Protein AF-E9I960-F1 (afdb_monomer_lite)

Radius of gyration: 19.18 Å; chains: 1; bounding box: 43×42×42 Å

Secondary structure (DSSP, 8-state):
--------HHHHHHHHHH--TTT---SS-EEEEEEEEEEE-GGGGTS---S--EEEEEEEEETT--HHHHHHHHHHHHHH-----TT----EEEEEEEEEHHHHTTS--

Organism: Solenopsis invicta (NCBI:txid13686)

pLDDT: mean 70.16, std 18.27, range [29.33, 94.0]

Structure (mmCIF, N/CA/C/O backbone):
data_AF-E9I960-F1
#
_entry.id   AF-E9I960-F1
#
loop_
_atom_site.group_PDB
_atom_site.id
_atom_site.type_symbol
_atom_site.label_atom_id
_atom_site.label_alt_id
_atom_site.label_comp_id
_atom_site.label_asym_id
_atom_site.label_entity_id
_atom_site.label_seq_id
_atom_site.pdbx_PDB_ins_code
_atom_site.Cartn_x
_atom_site.Cartn_y
_atom_site.Cartn_z
_atom_site.occupancy
_atom_site.B_iso_or_equiv
_atom_site.auth_seq_id
_atom_site.auth_comp_id
_atom_site.auth_asym_id
_atom_site.auth_atom_id
_atom_site.pdbx_PDB_model_num
ATOM 1 N N . MET A 1 1 ? 23.991 8.204 7.178 1.00 29.33 1 MET A N 1
ATOM 2 C CA . MET A 1 1 ? 24.485 7.051 7.969 1.00 29.33 1 MET A CA 1
ATOM 3 C C . MET A 1 1 ? 23.904 5.785 7.358 1.00 29.33 1 MET A C 1
ATOM 5 O O . MET A 1 1 ? 22.719 5.533 7.521 1.00 29.33 1 MET A O 1
ATOM 9 N N . ASN A 1 2 ? 24.708 5.043 6.592 1.00 36.06 2 ASN A N 1
ATOM 10 C CA . ASN A 1 2 ? 24.266 3.853 5.861 1.00 36.06 2 ASN A CA 1
ATOM 11 C C . ASN A 1 2 ? 24.375 2.637 6.780 1.00 36.06 2 ASN A C 1
ATOM 13 O O . ASN A 1 2 ? 25.475 2.162 7.056 1.00 36.06 2 ASN A O 1
ATOM 17 N N . LYS A 1 3 ? 23.239 2.147 7.281 1.00 40.28 3 LYS A N 1
ATOM 18 C CA . LYS A 1 3 ? 23.182 0.889 8.027 1.00 40.28 3 LYS A CA 1
ATOM 19 C C . LYS A 1 3 ? 23.307 -0.250 7.017 1.00 40.28 3 LYS A C 1
ATOM 21 O O . LYS A 1 3 ? 22.309 -0.700 6.463 1.00 40.28 3 LYS A O 1
ATOM 26 N N . SER A 1 4 ? 24.537 -0.667 6.722 1.00 44.41 4 SER A N 1
ATOM 27 C CA . SER A 1 4 ? 24.772 -1.869 5.928 1.00 44.41 4 SER A CA 1
ATOM 28 C C . SER A 1 4 ? 24.172 -3.060 6.675 1.00 44.41 4 SER A C 1
ATOM 30 O O . SER A 1 4 ? 24.512 -3.346 7.825 1.00 44.41 4 SER A O 1
ATOM 32 N N . LEU A 1 5 ? 23.215 -3.733 6.038 1.00 47.84 5 LEU A N 1
ATOM 33 C CA . LEU A 1 5 ? 22.743 -5.030 6.499 1.00 47.84 5 LEU A CA 1
ATOM 34 C C . LEU A 1 5 ? 23.953 -5.974 6.463 1.00 47.84 5 LEU A C 1
ATOM 36 O O . LEU A 1 5 ? 24.493 -6.241 5.391 1.00 47.84 5 LEU A O 1
ATOM 40 N N . SER A 1 6 ? 24.411 -6.440 7.626 1.00 51.81 6 SER A N 1
ATOM 41 C CA . SER A 1 6 ? 25.496 -7.422 7.720 1.00 51.81 6 SER A CA 1
ATOM 42 C C . SER A 1 6 ? 25.011 -8.758 7.153 1.00 51.81 6 SER A C 1
ATOM 44 O O . SER A 1 6 ? 24.407 -9.577 7.846 1.00 51.81 6 SER A O 1
ATOM 46 N N . MET A 1 7 ? 25.206 -8.945 5.849 1.00 56.12 7 MET A N 1
ATOM 47 C CA . MET A 1 7 ? 24.966 -10.207 5.165 1.00 56.12 7 MET A CA 1
ATOM 48 C C . MET A 1 7 ? 26.177 -11.116 5.422 1.00 56.12 7 MET A C 1
ATOM 50 O O . MET A 1 7 ? 27.314 -10.718 5.183 1.00 56.12 7 MET A O 1
ATOM 54 N N . SER A 1 8 ? 25.959 -12.341 5.909 1.00 65.62 8 SER A N 1
ATOM 55 C CA . SER A 1 8 ? 27.043 -13.307 6.152 1.00 65.62 8 SER A CA 1
ATOM 56 C C . SER A 1 8 ? 27.852 -13.571 4.874 1.00 65.62 8 SER A C 1
ATOM 58 O O . SER A 1 8 ? 27.252 -13.811 3.823 1.00 65.62 8 SER A O 1
ATOM 60 N N . SER A 1 9 ? 29.182 -13.625 4.969 1.00 62.53 9 SER A N 1
ATOM 61 C CA . SER A 1 9 ? 30.119 -13.768 3.839 1.00 62.53 9 SER A CA 1
ATOM 62 C C . SER A 1 9 ? 29.787 -14.936 2.898 1.00 62.53 9 SER A C 1
ATOM 64 O O . SER A 1 9 ? 29.939 -14.831 1.685 1.00 62.53 9 SER A O 1
ATOM 66 N N . TRP A 1 10 ? 29.253 -16.033 3.441 1.00 57.25 10 TRP A N 1
ATOM 67 C CA . TRP A 1 10 ? 28.830 -17.204 2.668 1.00 57.25 10 TRP A CA 1
ATOM 68 C C . TRP A 1 10 ? 27.610 -16.942 1.765 1.00 57.25 10 TRP A C 1
ATOM 70 O O . TRP A 1 10 ? 27.565 -17.405 0.629 1.00 57.25 10 TRP A O 1
ATOM 80 N N . LYS A 1 11 ? 26.648 -16.127 2.220 1.00 61.09 11 LYS A N 1
ATOM 81 C CA . LYS A 1 11 ? 25.510 -15.674 1.395 1.00 61.09 11 LYS A CA 1
ATOM 82 C C . LYS A 1 11 ? 25.966 -14.772 0.250 1.00 61.09 11 LYS A C 1
ATOM 84 O O . LYS A 1 11 ? 25.391 -14.837 -0.829 1.00 61.09 11 LYS A O 1
ATOM 89 N N . ILE A 1 12 ? 26.992 -13.952 0.483 1.00 61.41 12 ILE A N 1
ATOM 90 C CA . ILE A 1 12 ? 27.565 -13.066 -0.539 1.00 61.41 12 ILE A CA 1
ATOM 91 C C . ILE A 1 12 ? 28.233 -13.900 -1.638 1.00 61.41 12 ILE A C 1
ATOM 93 O O . ILE A 1 12 ? 27.949 -13.690 -2.813 1.00 61.41 12 ILE A O 1
ATOM 97 N N . LEU A 1 13 ? 29.052 -14.889 -1.259 1.00 61.84 13 LEU A N 1
ATOM 98 C CA . LEU A 1 13 ? 29.723 -15.786 -2.207 1.00 61.84 13 LEU A CA 1
ATOM 99 C C . LEU A 1 13 ? 28.726 -16.608 -3.036 1.00 61.84 13 LEU A C 1
ATOM 101 O O . LEU A 1 13 ? 28.858 -16.668 -4.256 1.00 61.84 13 LEU A O 1
ATOM 105 N N . ASN A 1 14 ? 27.692 -17.168 -2.399 1.00 61.56 14 ASN A N 1
ATOM 106 C CA . ASN A 1 14 ? 26.651 -17.916 -3.110 1.00 61.56 14 ASN A CA 1
ATOM 107 C C . ASN A 1 14 ? 25.835 -17.028 -4.059 1.00 61.56 14 ASN A C 1
ATOM 109 O O . ASN A 1 14 ? 25.546 -17.441 -5.178 1.00 61.56 14 ASN A O 1
ATOM 113 N N . ASN A 1 15 ? 25.479 -15.805 -3.652 1.00 59.66 15 ASN A N 1
ATOM 114 C CA . ASN A 1 15 ? 24.731 -14.904 -4.529 1.00 59.66 15 ASN A CA 1
ATOM 115 C C . ASN A 1 15 ? 25.563 -14.484 -5.747 1.00 59.66 15 ASN A C 1
ATOM 117 O O . ASN A 1 15 ? 25.039 -14.515 -6.851 1.00 59.66 15 ASN A O 1
ATOM 121 N N . MET A 1 16 ? 26.854 -14.185 -5.576 1.00 61.09 16 MET A N 1
ATOM 122 C CA . MET A 1 16 ? 27.741 -13.773 -6.678 1.00 61.09 16 MET A CA 1
ATOM 123 C C . MET A 1 16 ? 28.074 -14.907 -7.662 1.00 61.09 16 MET A C 1
ATOM 125 O O . MET A 1 16 ? 28.456 -14.639 -8.796 1.00 61.09 16 MET A O 1
ATOM 129 N N . GLN A 1 17 ? 27.946 -16.173 -7.248 1.00 65.25 17 GLN A N 1
ATOM 130 C CA . GLN A 1 17 ? 28.203 -17.325 -8.119 1.00 65.25 17 GLN A CA 1
ATOM 131 C C . GLN A 1 17 ? 27.075 -17.562 -9.139 1.00 65.25 17 GLN A C 1
ATOM 133 O O . GLN A 1 17 ? 27.344 -18.032 -10.243 1.00 65.25 17 GLN A O 1
ATOM 138 N N . TYR A 1 18 ? 25.825 -17.240 -8.782 1.00 60.56 18 TYR A N 1
ATOM 139 C CA . TYR A 1 18 ? 24.642 -17.497 -9.622 1.00 60.56 18 TYR A CA 1
ATOM 140 C C . TYR A 1 18 ? 23.968 -16.233 -10.160 1.00 60.56 18 TYR A C 1
ATOM 142 O O . TYR A 1 18 ? 23.194 -16.311 -11.113 1.00 60.56 18 TYR A O 1
ATOM 150 N N . ARG A 1 19 ? 24.233 -15.077 -9.554 1.00 62.06 19 ARG A N 1
ATOM 151 C CA . ARG A 1 19 ? 23.686 -13.783 -9.953 1.00 62.06 19 ARG A CA 1
ATOM 152 C C . ARG A 1 19 ? 24.845 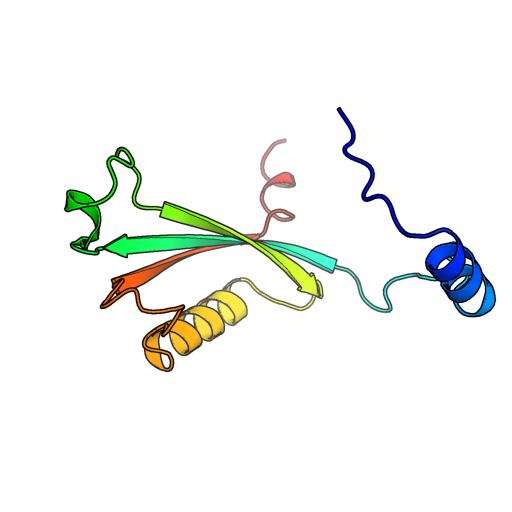-12.833 -10.179 1.00 62.06 19 ARG A C 1
ATOM 154 O O . ARG A 1 19 ? 25.644 -12.600 -9.279 1.00 62.06 19 ARG A O 1
ATOM 161 N N . ASP A 1 20 ? 24.927 -12.297 -11.386 1.00 66.81 20 ASP A N 1
ATOM 162 C CA . ASP A 1 20 ? 25.814 -11.185 -11.696 1.00 66.81 20 ASP A CA 1
ATOM 163 C C . ASP A 1 20 ? 25.035 -9.892 -11.416 1.00 66.81 20 ASP A C 1
ATOM 165 O O . ASP A 1 20 ? 24.111 -9.588 -12.175 1.00 66.81 20 ASP A O 1
ATOM 169 N N . PRO A 1 21 ? 25.359 -9.126 -10.355 1.00 64.25 21 PRO A N 1
ATOM 170 C CA . PRO A 1 21 ? 24.627 -7.907 -10.009 1.00 64.25 21 PRO A CA 1
ATOM 171 C C . PRO A 1 21 ? 24.643 -6.864 -11.133 1.00 64.25 21 PRO A C 1
ATOM 173 O O . PRO A 1 21 ? 23.755 -6.024 -11.199 1.00 64.25 21 PRO A O 1
ATOM 176 N N . GLN A 1 22 ? 25.630 -6.923 -12.039 1.00 65.56 22 GLN A N 1
ATOM 177 C CA . GLN A 1 22 ? 25.705 -6.042 -13.210 1.00 65.56 22 GLN A CA 1
ATOM 178 C C . GLN A 1 22 ? 24.760 -6.471 -14.341 1.00 65.56 22 GLN A C 1
ATOM 180 O O . GLN A 1 22 ? 24.545 -5.704 -15.275 1.00 65.56 22 GLN A O 1
ATOM 185 N N . LYS A 1 23 ? 24.212 -7.691 -14.278 1.00 67.25 23 LYS A N 1
ATOM 186 C CA . LYS A 1 23 ? 23.218 -8.233 -15.217 1.00 67.25 23 LYS A CA 1
ATOM 187 C C . LYS A 1 23 ? 21.832 -8.404 -14.596 1.00 67.25 23 LYS A C 1
ATOM 189 O O . LYS A 1 23 ? 20.899 -8.753 -15.316 1.00 67.25 23 LYS A O 1
ATOM 194 N N . GLU A 1 24 ? 21.677 -8.168 -13.294 1.00 68.12 24 GLU A N 1
ATOM 195 C CA . GLU A 1 24 ? 20.377 -8.132 -12.617 1.00 68.12 24 GLU A CA 1
ATOM 196 C C . GLU A 1 24 ? 19.640 -6.830 -12.968 1.00 68.12 24 GLU A C 1
ATOM 198 O O . GLU A 1 24 ? 19.446 -5.940 -12.144 1.00 68.12 24 GLU A O 1
ATOM 203 N N . PHE A 1 25 ? 19.225 -6.713 -14.227 1.00 68.12 25 PHE A N 1
ATOM 204 C CA . PHE A 1 25 ? 18.251 -5.714 -14.635 1.00 68.12 25 PHE A CA 1
ATOM 205 C C . PHE A 1 25 ? 16.855 -6.252 -14.351 1.00 68.12 25 PHE A C 1
ATOM 207 O O . PHE A 1 25 ? 16.555 -7.423 -14.601 1.00 68.12 25 PHE A O 1
ATOM 214 N N . LEU A 1 26 ? 15.992 -5.394 -13.814 1.00 70.31 26 LEU A N 1
ATOM 215 C CA . LEU A 1 26 ? 14.589 -5.738 -13.652 1.00 70.31 26 LEU A CA 1
ATOM 216 C C . LEU A 1 26 ? 14.003 -6.016 -15.049 1.00 70.31 26 LEU A C 1
ATOM 218 O O . LEU A 1 26 ? 14.219 -5.218 -15.961 1.00 70.31 26 LEU A O 1
ATOM 222 N N . PRO A 1 27 ? 13.268 -7.126 -15.248 1.00 80.00 27 PRO A N 1
ATOM 223 C CA . PRO A 1 27 ? 12.704 -7.473 -16.555 1.00 80.00 27 PRO A CA 1
ATOM 224 C C . PRO A 1 27 ? 11.574 -6.524 -16.994 1.00 80.00 27 PRO A C 1
ATOM 226 O O . PRO A 1 27 ? 11.015 -6.686 -18.075 1.0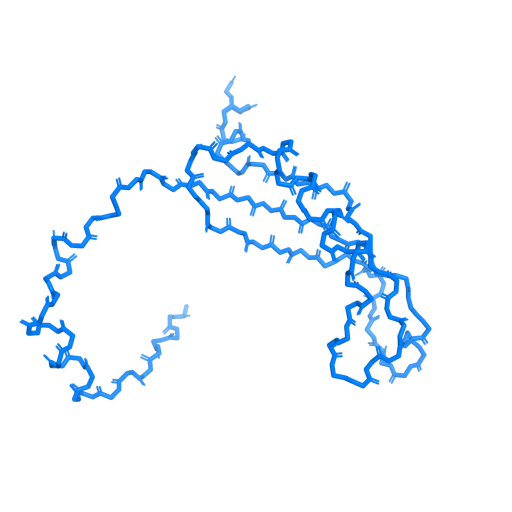0 80.00 27 PRO A O 1
ATOM 229 N N . PHE A 1 28 ? 11.220 -5.558 -16.149 1.00 83.44 28 PHE A N 1
ATOM 230 C CA . PHE A 1 28 ? 10.220 -4.530 -16.375 1.00 83.44 28 PHE A CA 1
ATOM 231 C C . PHE A 1 28 ? 10.623 -3.255 -15.631 1.00 83.44 28 PHE A C 1
ATOM 233 O O . PHE A 1 28 ? 11.321 -3.301 -14.615 1.00 83.44 28 PHE A O 1
ATOM 240 N N . GLU A 1 29 ? 10.149 -2.117 -16.127 1.00 86.19 29 GLU A N 1
ATOM 241 C CA . GLU A 1 29 ? 10.282 -0.839 -15.435 1.00 86.19 29 GLU A CA 1
ATOM 242 C C . GLU A 1 29 ? 9.504 -0.867 -14.115 1.00 86.19 29 GLU A C 1
ATOM 244 O O . GLU A 1 29 ? 8.416 -1.445 -14.031 1.00 86.19 29 GLU A O 1
ATOM 249 N N . ILE A 1 30 ? 10.066 -0.249 -13.079 1.00 88.50 30 ILE A N 1
ATOM 250 C CA . ILE A 1 30 ? 9.435 -0.115 -11.765 1.00 88.50 30 ILE A CA 1
ATOM 251 C C . ILE A 1 30 ? 8.938 1.309 -11.556 1.00 88.50 30 ILE A C 1
ATOM 253 O O . ILE A 1 30 ? 9.523 2.266 -12.056 1.00 88.50 30 ILE A O 1
ATOM 257 N N . ASN A 1 31 ? 7.868 1.431 -10.785 1.00 91.06 31 ASN A N 1
ATOM 258 C CA . ASN A 1 31 ? 7.309 2.684 -10.322 1.00 91.06 31 ASN A CA 1
ATOM 259 C C . ASN A 1 31 ? 7.065 2.609 -8.805 1.00 91.06 31 ASN A C 1
ATOM 261 O O . ASN A 1 31 ? 6.866 1.529 -8.234 1.00 91.06 31 ASN A O 1
ATOM 265 N N . TYR A 1 32 ? 7.112 3.766 -8.154 1.00 92.19 32 TYR A N 1
ATOM 266 C CA . TYR A 1 32 ? 6.926 3.916 -6.724 1.00 92.19 32 TYR A CA 1
ATOM 267 C C . TYR A 1 32 ? 5.591 4.585 -6.436 1.00 92.19 32 TYR A C 1
ATOM 269 O O . TYR A 1 32 ? 5.290 5.665 -6.940 1.00 92.19 32 TYR A O 1
ATOM 277 N N . PHE A 1 33 ? 4.814 3.941 -5.577 1.00 93.75 33 PHE A N 1
ATOM 278 C CA . PHE A 1 33 ? 3.530 4.449 -5.125 1.00 93.75 33 PHE A CA 1
ATOM 279 C C . PHE A 1 33 ? 3.547 4.629 -3.617 1.00 93.75 33 PHE A C 1
ATOM 281 O O . PHE A 1 33 ? 4.217 3.881 -2.898 1.00 93.75 33 PHE A O 1
ATOM 288 N N . VAL A 1 34 ? 2.774 5.587 -3.131 1.00 93.56 34 VAL A N 1
ATOM 289 C CA . VAL A 1 34 ? 2.553 5.793 -1.703 1.00 93.56 34 VAL A CA 1
ATOM 290 C C . VAL A 1 34 ? 1.079 5.597 -1.418 1.00 93.56 34 VAL A C 1
ATOM 292 O O . VAL A 1 34 ? 0.236 6.262 -2.000 1.00 93.56 34 VAL A O 1
ATOM 295 N N . ALA A 1 35 ? 0.759 4.663 -0.530 1.00 92.56 35 ALA A N 1
ATOM 296 C CA . ALA A 1 35 ? -0.596 4.453 -0.050 1.00 92.56 35 ALA A CA 1
ATOM 297 C C . ALA A 1 35 ? -0.719 4.991 1.375 1.00 92.56 35 ALA A C 1
ATOM 299 O O . ALA A 1 35 ? 0.033 4.593 2.267 1.00 92.56 35 ALA A O 1
ATOM 300 N N . HIS A 1 36 ? -1.679 5.880 1.591 1.00 90.50 36 HIS A N 1
ATOM 301 C CA . HIS A 1 36 ? -1.995 6.421 2.904 1.00 90.50 36 HIS A CA 1
ATOM 302 C C . HIS A 1 36 ? -3.241 5.738 3.443 1.00 90.50 36 HIS A C 1
ATOM 304 O O . HIS A 1 36 ? -4.270 5.689 2.772 1.00 90.50 36 HIS A O 1
ATOM 310 N N . PHE A 1 37 ? -3.168 5.246 4.671 1.00 86.44 37 PHE A N 1
ATOM 311 C CA . PHE A 1 37 ? -4.270 4.579 5.347 1.00 86.44 37 PHE A CA 1
ATOM 312 C C . PHE A 1 37 ? -4.613 5.301 6.635 1.00 86.44 37 PHE A C 1
ATOM 314 O O . PHE A 1 37 ? -3.724 5.669 7.391 1.00 86.44 37 PHE A O 1
ATOM 321 N N . ARG A 1 38 ? -5.898 5.448 6.933 1.00 82.62 38 ARG A N 1
ATOM 322 C CA . ARG A 1 38 ? -6.381 5.949 8.210 1.00 82.62 38 ARG A CA 1
ATOM 323 C C . ARG A 1 38 ? -6.674 4.791 9.146 1.00 82.62 38 ARG A C 1
ATOM 325 O O . ARG A 1 38 ? -7.407 3.887 8.763 1.00 82.62 38 ARG A O 1
ATOM 332 N N . GLN A 1 39 ? -6.185 4.856 10.378 1.00 74.25 39 GLN A N 1
ATOM 333 C CA . GLN A 1 39 ? -6.517 3.886 11.420 1.00 74.25 39 GLN A CA 1
ATOM 334 C C . GLN A 1 39 ? -7.414 4.517 12.491 1.00 74.25 39 GLN A C 1
ATOM 336 O O . GLN A 1 39 ? -6.986 5.399 13.230 1.00 74.25 39 GLN A O 1
ATOM 341 N N . ASN A 1 40 ? -8.632 4.007 12.653 1.00 67.31 40 ASN A N 1
ATOM 342 C CA . ASN A 1 40 ? -9.500 4.339 13.780 1.00 67.31 40 ASN A CA 1
ATOM 343 C C . ASN A 1 40 ? -9.550 3.114 14.710 1.00 67.31 40 ASN A C 1
ATOM 345 O O . ASN A 1 40 ? -10.158 2.106 14.378 1.00 67.31 40 ASN A O 1
ATOM 349 N N . SER A 1 41 ? -8.873 3.142 15.861 1.00 62.09 41 SER A N 1
ATOM 350 C CA . SER A 1 41 ? -8.959 2.035 16.829 1.00 62.09 41 SER A CA 1
ATOM 351 C C . SER A 1 41 ? -8.873 2.534 18.263 1.00 62.09 41 SER A C 1
ATOM 353 O O . SER A 1 41 ? -8.177 3.504 18.543 1.00 62.09 41 SER A O 1
ATOM 355 N N . THR A 1 42 ? -9.518 1.839 19.196 1.00 55.78 42 THR A N 1
ATOM 356 C CA . THR A 1 42 ? -9.490 2.167 20.633 1.00 55.78 42 THR A CA 1
ATOM 357 C C . THR A 1 42 ? -8.164 1.814 21.326 1.00 55.78 42 THR A C 1
ATOM 359 O O . THR A 1 42 ? -7.966 2.189 22.483 1.00 55.78 42 THR A O 1
ATOM 362 N N . LEU A 1 43 ? -7.205 1.177 20.628 1.00 54.34 43 LEU A N 1
ATOM 363 C CA . LEU A 1 43 ? -5.833 0.929 21.125 1.00 54.34 43 LEU A CA 1
ATOM 364 C C . LEU A 1 43 ? -5.073 2.217 21.480 1.00 54.34 43 LEU A C 1
ATOM 366 O O . LEU A 1 43 ? -4.085 2.166 22.215 1.00 54.34 43 LEU A O 1
ATOM 370 N N . GLN A 1 44 ? -5.586 3.358 21.018 1.00 49.22 44 GLN A N 1
ATOM 371 C CA . GLN A 1 44 ? -5.187 4.719 21.377 1.00 49.22 44 GLN A CA 1
ATOM 372 C C . GLN A 1 44 ? -4.991 4.937 22.882 1.00 49.22 44 GLN A C 1
ATOM 374 O O . GLN A 1 44 ? -4.129 5.713 23.277 1.00 49.22 44 GLN A O 1
ATOM 379 N N . TYR A 1 45 ? -5.745 4.242 23.741 1.00 48.25 45 TYR A N 1
ATOM 380 C CA . TYR A 1 45 ? -5.632 4.453 25.188 1.00 48.25 45 TYR A CA 1
ATOM 381 C C . TYR A 1 45 ? -4.461 3.696 25.837 1.00 48.25 45 TYR A C 1
ATOM 383 O O . TYR A 1 45 ? -4.036 4.036 26.939 1.00 48.25 45 TYR A O 1
ATOM 391 N N . ARG A 1 46 ? -3.928 2.653 25.182 1.00 51.47 46 ARG A N 1
ATOM 392 C CA . ARG A 1 46 ? -2.858 1.806 25.746 1.00 51.47 46 ARG A CA 1
ATOM 393 C C . ARG A 1 46 ? -1.457 2.209 25.305 1.00 51.47 46 ARG A C 1
ATOM 395 O O . ARG A 1 46 ? -0.500 1.883 26.000 1.00 51.47 46 ARG A O 1
ATOM 402 N N . MET A 1 47 ? -1.337 2.906 24.181 1.00 53.69 47 MET A N 1
ATOM 403 C CA . MET A 1 47 ? -0.068 3.380 23.642 1.00 53.69 47 MET A CA 1
ATOM 404 C C . MET A 1 47 ? -0.186 4.886 23.421 1.00 53.69 47 MET A C 1
ATOM 406 O O . MET A 1 47 ? -0.954 5.320 22.571 1.00 53.69 47 MET A O 1
ATOM 410 N N . TYR A 1 48 ? 0.569 5.674 24.188 1.00 50.41 48 TYR A N 1
ATOM 411 C CA . TYR A 1 48 ? 0.716 7.131 24.051 1.00 50.41 48 TYR A CA 1
ATOM 412 C C . TYR A 1 48 ? 1.415 7.492 22.714 1.00 50.41 48 TYR A C 1
ATOM 414 O O . TYR A 1 48 ? 2.515 8.038 22.695 1.00 50.41 48 TYR A O 1
ATOM 422 N N . MET A 1 49 ? 0.827 7.133 21.570 1.00 53.72 49 MET A N 1
ATOM 423 C CA . MET A 1 49 ? 1.295 7.549 20.246 1.00 53.72 49 MET A CA 1
ATOM 424 C C . MET A 1 49 ? 0.427 8.706 19.759 1.00 53.72 49 MET A C 1
ATOM 426 O O . MET A 1 49 ? -0.782 8.583 19.580 1.00 53.72 49 MET A O 1
ATOM 430 N N . PHE A 1 50 ? 1.063 9.864 19.629 1.00 48.91 50 PHE A N 1
ATOM 431 C CA . PHE A 1 50 ? 0.420 11.141 19.379 1.00 48.91 50 PHE A CA 1
ATOM 432 C C . PHE A 1 50 ? -0.114 11.256 17.935 1.00 48.91 50 PHE A C 1
ATOM 434 O O . PHE A 1 50 ? 0.637 11.227 16.969 1.00 48.91 50 PHE A O 1
ATOM 441 N N . ILE A 1 51 ? -1.427 11.479 17.843 1.00 53.44 51 ILE A N 1
ATOM 442 C CA . ILE A 1 51 ? -2.103 12.539 17.067 1.00 53.44 51 ILE A CA 1
ATOM 443 C C . ILE A 1 51 ? -2.236 12.401 15.536 1.00 53.44 51 ILE A C 1
ATOM 445 O O . ILE A 1 51 ? -3.187 12.974 15.010 1.00 53.44 51 ILE A O 1
ATOM 449 N N . GLU A 1 52 ? -1.471 11.578 14.815 1.00 55.09 52 GLU A N 1
ATOM 450 C CA . GLU A 1 52 ? -1.719 11.391 13.367 1.00 55.09 52 GLU A CA 1
ATOM 451 C C . GLU A 1 52 ? -1.965 9.926 12.989 1.00 55.09 52 GLU A C 1
ATOM 453 O O . GLU A 1 52 ? -1.061 9.115 12.822 1.00 55.09 52 GLU A O 1
ATOM 458 N N . TYR A 1 53 ? -3.252 9.595 12.852 1.00 72.38 53 TYR A N 1
ATOM 459 C CA . TYR A 1 53 ? -3.801 8.277 12.512 1.00 72.38 53 TYR A CA 1
ATOM 460 C C . TYR A 1 53 ? -3.572 7.856 11.055 1.00 72.38 53 TYR A C 1
ATOM 462 O O . TYR A 1 53 ? -4.424 7.172 10.489 1.00 72.38 53 TYR A O 1
ATOM 470 N N . VAL A 1 54 ? -2.480 8.292 10.423 1.00 78.19 54 VAL A N 1
ATOM 471 C CA . VAL A 1 54 ? -2.189 8.008 9.015 1.00 78.19 54 VAL A CA 1
ATOM 472 C C . VAL A 1 54 ? -0.971 7.095 8.908 1.00 78.19 54 VAL A C 1
ATOM 474 O O . VAL A 1 54 ? 0.149 7.480 9.226 1.00 78.19 54 VAL A O 1
ATOM 477 N N . ILE A 1 55 ? -1.192 5.865 8.452 1.00 80.94 55 ILE A N 1
ATOM 478 C CA . ILE A 1 55 ? -0.143 4.913 8.093 1.00 80.94 55 ILE A CA 1
ATOM 479 C C . ILE A 1 55 ? 0.228 5.169 6.635 1.00 80.94 55 ILE A C 1
ATOM 481 O O . ILE A 1 55 ? -0.610 5.028 5.748 1.00 80.94 55 ILE A O 1
ATOM 485 N N . THR A 1 56 ? 1.488 5.498 6.382 1.00 87.56 56 THR A N 1
ATOM 486 C CA . THR A 1 56 ? 2.015 5.691 5.027 1.00 87.56 56 THR A CA 1
ATOM 487 C C . THR A 1 56 ? 2.822 4.465 4.609 1.00 87.56 56 THR A C 1
ATOM 489 O O . THR A 1 56 ? 3.790 4.096 5.276 1.00 87.56 56 THR A O 1
ATOM 492 N N . LEU A 1 57 ? 2.436 3.828 3.503 1.00 87.94 57 LEU A N 1
ATOM 493 C CA . LEU A 1 57 ? 3.073 2.632 2.957 1.00 87.94 57 LEU A CA 1
ATOM 494 C C . LEU A 1 57 ? 3.672 2.926 1.579 1.00 87.94 57 LEU A C 1
ATOM 496 O O . LEU A 1 57 ? 2.947 3.228 0.634 1.00 87.94 57 LEU A O 1
ATOM 500 N N . GLY A 1 58 ? 4.991 2.783 1.457 1.00 91.69 58 GLY A N 1
ATOM 501 C CA . GLY A 1 58 ? 5.681 2.832 0.168 1.00 91.69 58 GLY A CA 1
ATOM 502 C C . GLY A 1 58 ? 5.619 1.486 -0.558 1.00 91.69 58 GLY A C 1
ATOM 503 O O . GLY A 1 58 ? 5.939 0.447 0.022 1.00 91.69 58 GLY A O 1
ATOM 504 N N . LEU A 1 59 ? 5.234 1.508 -1.832 1.00 91.81 59 LEU A N 1
ATOM 505 C CA . LEU A 1 59 ? 5.088 0.342 -2.700 1.00 91.81 59 LEU A CA 1
ATOM 506 C C . LEU A 1 59 ? 6.029 0.473 -3.903 1.00 91.81 59 LEU A C 1
ATOM 508 O O . LEU A 1 59 ? 5.990 1.469 -4.616 1.00 91.81 59 LEU A O 1
ATOM 512 N N . CYS A 1 60 ? 6.851 -0.548 -4.144 1.00 91.75 60 CYS A N 1
ATOM 513 C CA . CYS A 1 60 ? 7.681 -0.671 -5.344 1.00 91.75 60 CYS A CA 1
ATOM 514 C C . CYS A 1 60 ? 7.045 -1.726 -6.251 1.00 91.75 60 CYS A C 1
ATOM 516 O O . CYS A 1 60 ? 7.049 -2.912 -5.912 1.00 91.75 60 CYS A O 1
ATOM 518 N N . LEU A 1 61 ? 6.436 -1.290 -7.353 1.00 92.25 61 LEU A N 1
ATOM 519 C CA . LEU A 1 61 ? 5.601 -2.122 -8.221 1.00 92.25 61 LEU A CA 1
ATOM 520 C C . LEU A 1 61 ? 5.982 -1.925 -9.695 1.00 92.25 61 LEU A C 1
ATOM 522 O O . LEU A 1 61 ? 6.659 -0.955 -10.023 1.00 92.25 61 LEU A O 1
ATOM 526 N N . PRO A 1 62 ? 5.571 -2.822 -10.607 1.00 91.94 62 PRO A N 1
ATOM 527 C CA . PRO A 1 62 ? 5.779 -2.613 -12.037 1.00 91.94 62 PRO A CA 1
ATOM 528 C C . PRO A 1 62 ? 5.153 -1.296 -12.523 1.00 91.94 62 PRO A C 1
ATOM 530 O O . PRO A 1 62 ? 4.045 -0.947 -12.117 1.00 91.94 62 PRO A O 1
ATOM 533 N N . ALA A 1 63 ? 5.813 -0.599 -13.449 1.00 89.62 63 ALA A N 1
ATOM 534 C CA . ALA A 1 63 ? 5.342 0.669 -14.017 1.00 89.62 63 ALA A CA 1
ATOM 535 C C . ALA A 1 63 ? 4.018 0.548 -14.792 1.00 89.62 63 ALA A C 1
ATOM 537 O O . ALA A 1 63 ? 3.331 1.539 -15.011 1.00 89.62 63 ALA A O 1
ATOM 538 N N . SER A 1 64 ? 3.620 -0.672 -15.163 1.00 90.81 64 SER A N 1
ATOM 539 C CA . SER A 1 64 ? 2.306 -0.963 -15.744 1.00 90.81 64 SER A CA 1
ATOM 540 C C . SER A 1 64 ? 1.146 -0.837 -14.747 1.00 90.81 64 SER A C 1
ATOM 542 O O . SER A 1 64 ? -0.016 -0.867 -15.152 1.00 90.81 64 SER A O 1
ATOM 544 N N . CYS A 1 65 ? 1.422 -0.773 -13.441 1.00 91.31 65 CYS A N 1
ATOM 545 C CA . CYS A 1 65 ? 0.396 -0.565 -12.428 1.00 91.31 65 CYS A CA 1
ATOM 546 C C . CYS A 1 65 ? -0.122 0.876 -12.483 1.00 91.31 65 CYS A C 1
ATOM 548 O O . CYS A 1 65 ? 0.653 1.822 -12.553 1.00 91.31 65 CYS A O 1
ATOM 550 N N . SER A 1 66 ? -1.442 1.040 -12.409 1.00 91.88 66 SER A N 1
ATOM 551 C CA . SER A 1 66 ? -2.081 2.351 -12.298 1.00 91.88 66 SER A CA 1
ATOM 552 C C . SER A 1 66 ? -2.566 2.592 -10.874 1.00 91.88 66 SER A C 1
ATOM 554 O O . SER A 1 66 ? -2.973 1.657 -10.179 1.00 91.88 66 SER A O 1
ATOM 556 N N . THR A 1 67 ? -2.607 3.858 -10.469 1.00 93.38 67 THR A N 1
ATOM 557 C CA . THR A 1 67 ? -3.146 4.290 -9.173 1.00 93.38 67 THR A CA 1
ATOM 558 C C . THR A 1 67 ? -4.567 3.771 -8.939 1.00 93.38 67 THR A C 1
ATOM 560 O O . THR A 1 67 ? -4.878 3.300 -7.849 1.00 93.38 67 THR A O 1
ATOM 563 N N . TYR A 1 68 ? -5.408 3.754 -9.980 1.00 93.69 68 TYR A N 1
ATOM 564 C CA . TYR A 1 68 ? -6.769 3.211 -9.914 1.00 93.69 68 TYR A CA 1
ATOM 565 C C . TYR A 1 68 ? -6.796 1.719 -9.549 1.00 93.69 68 TYR A C 1
ATOM 567 O O . TYR A 1 68 ? -7.518 1.315 -8.637 1.00 93.69 68 TYR A O 1
ATOM 575 N N . ASN A 1 69 ? -5.983 0.901 -10.229 1.00 94.00 69 ASN A N 1
ATOM 576 C CA . ASN A 1 69 ? -5.920 -0.536 -9.959 1.00 94.00 69 ASN A CA 1
ATOM 577 C C . ASN A 1 69 ? -5.410 -0.803 -8.541 1.00 94.00 69 ASN A C 1
ATOM 579 O O . ASN A 1 69 ? -5.926 -1.684 -7.855 1.00 94.00 69 ASN A O 1
ATOM 583 N N . LEU A 1 70 ? -4.421 -0.027 -8.087 1.00 93.94 70 LEU A N 1
ATOM 584 C CA . LEU A 1 70 ? -3.895 -0.135 -6.729 1.00 93.94 70 LEU A CA 1
ATOM 585 C C . LEU A 1 70 ? -4.931 0.263 -5.684 1.00 93.94 70 LEU A C 1
ATOM 587 O O . LEU A 1 70 ? -5.089 -0.464 -4.708 1.00 93.94 70 LEU A O 1
ATOM 591 N N . ASN A 1 71 ? -5.676 1.347 -5.910 1.00 93.44 71 ASN A N 1
ATOM 592 C CA . ASN A 1 71 ? -6.761 1.759 -5.026 1.00 93.44 71 ASN A CA 1
ATOM 593 C C . ASN A 1 71 ? -7.801 0.641 -4.876 1.00 93.44 71 ASN A C 1
ATOM 595 O O . ASN A 1 71 ? -8.102 0.215 -3.765 1.00 93.44 71 ASN A O 1
ATOM 599 N N . PHE A 1 72 ? -8.263 0.088 -6.002 1.00 93.81 72 PHE A N 1
ATOM 600 C CA . PHE A 1 72 ? -9.236 -1.004 -6.012 1.00 93.81 72 PHE A CA 1
ATOM 601 C C . PHE A 1 72 ? -8.733 -2.257 -5.277 1.00 93.81 72 PHE A C 1
ATOM 603 O O . PHE A 1 72 ? -9.451 -2.833 -4.460 1.00 93.81 72 PHE A O 1
ATOM 610 N N . ILE A 1 73 ? -7.494 -2.684 -5.545 1.00 92.38 73 ILE A N 1
ATOM 611 C CA . ILE A 1 73 ? -6.908 -3.875 -4.914 1.00 92.38 73 ILE A CA 1
ATOM 612 C C . ILE A 1 73 ? -6.732 -3.662 -3.409 1.00 92.38 73 ILE A C 1
ATOM 614 O O . ILE A 1 73 ? -7.078 -4.546 -2.627 1.00 92.38 73 ILE A O 1
ATOM 618 N N . LEU A 1 74 ? -6.205 -2.510 -2.990 1.00 91.06 74 LEU A N 1
ATOM 619 C CA . LEU A 1 74 ? -5.966 -2.213 -1.578 1.00 91.06 74 LEU A CA 1
ATOM 620 C C . LEU A 1 74 ? -7.279 -2.102 -0.797 1.00 91.06 74 LEU A C 1
ATOM 622 O O . LEU A 1 74 ? -7.383 -2.692 0.276 1.00 91.06 74 LEU A O 1
ATOM 626 N N . GLU A 1 75 ? -8.302 -1.441 -1.345 1.00 89.31 75 GLU A N 1
ATOM 627 C CA . GLU A 1 75 ? -9.645 -1.422 -0.750 1.00 89.31 75 GLU A CA 1
ATOM 628 C C . GLU A 1 75 ? -10.217 -2.832 -0.596 1.00 89.31 75 GLU A C 1
ATOM 630 O O . GLU A 1 75 ? -10.742 -3.175 0.463 1.00 89.31 75 GLU A O 1
ATOM 635 N N . LYS A 1 76 ? -10.080 -3.677 -1.626 1.00 88.25 76 LYS A N 1
ATOM 636 C CA . LYS A 1 76 ? -10.549 -5.066 -1.571 1.00 88.25 76 LYS A CA 1
ATOM 637 C C . LYS A 1 76 ? -9.813 -5.886 -0.523 1.00 88.25 76 LYS A C 1
ATOM 639 O O . LYS A 1 76 ? -10.451 -6.601 0.239 1.00 88.25 76 LYS A O 1
ATOM 644 N N . ILE A 1 77 ? -8.494 -5.733 -0.417 1.00 84.88 77 ILE A N 1
ATOM 645 C CA . ILE A 1 77 ? -7.699 -6.406 0.616 1.00 84.88 77 ILE A CA 1
ATOM 646 C C . ILE A 1 77 ? -8.165 -5.998 2.017 1.00 84.88 77 ILE A C 1
ATOM 648 O O . ILE A 1 77 ? -8.259 -6.867 2.879 1.00 84.88 77 ILE A O 1
ATOM 652 N N . LEU A 1 78 ? -8.468 -4.716 2.247 1.00 80.12 78 LEU A N 1
ATOM 653 C CA . LEU A 1 78 ? -8.978 -4.229 3.535 1.00 80.12 78 LEU A CA 1
ATOM 654 C C . LEU A 1 78 ? -10.398 -4.726 3.844 1.00 80.12 78 LEU A C 1
ATOM 656 O O . LEU A 1 78 ? -10.710 -4.992 4.999 1.00 80.12 78 LEU A O 1
ATOM 660 N N . GLN A 1 79 ? -11.256 -4.861 2.829 1.00 78.62 79 GLN A N 1
ATOM 661 C CA . GLN A 1 79 ? -12.609 -5.408 2.990 1.00 78.62 79 GLN A CA 1
ATOM 662 C C . GLN A 1 79 ? -12.584 -6.913 3.289 1.00 78.62 79 GLN A C 1
ATOM 664 O O . GLN A 1 79 ? -13.284 -7.378 4.187 1.00 78.62 79 GLN A O 1
ATOM 669 N N . ASP A 1 80 ? -11.775 -7.667 2.542 1.00 71.00 80 ASP A N 1
ATOM 670 C CA . ASP A 1 80 ? -11.725 -9.130 2.621 1.00 71.00 80 ASP A CA 1
ATOM 671 C C . ASP A 1 80 ? -10.907 -9.611 3.823 1.00 71.00 80 ASP A C 1
ATOM 673 O O . ASP A 1 80 ? -11.160 -10.679 4.386 1.00 71.00 80 ASP A O 1
ATOM 677 N N . ARG A 1 81 ? -9.910 -8.822 4.237 1.00 62.09 81 ARG A N 1
ATOM 678 C CA . ARG A 1 81 ? -9.156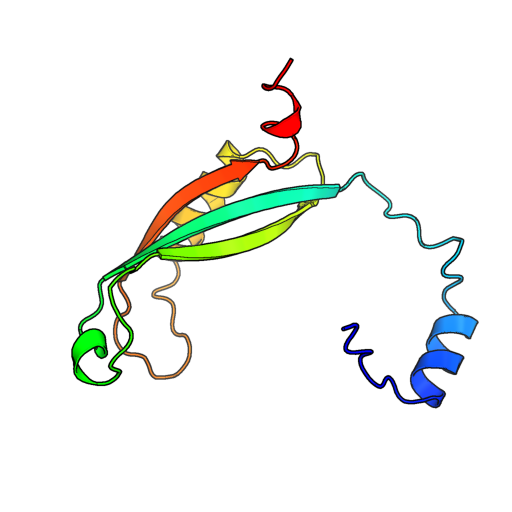 -9.056 5.461 1.00 62.09 81 ARG A CA 1
ATOM 679 C C . ARG A 1 81 ? -9.633 -8.072 6.513 1.00 62.09 81 ARG A C 1
ATOM 681 O O . ARG A 1 81 ? -9.149 -6.950 6.578 1.00 62.09 81 ARG A O 1
ATOM 688 N N . ILE A 1 82 ? -10.438 -8.561 7.453 1.00 56.66 82 ILE A N 1
ATOM 689 C CA . ILE A 1 82 ? -10.308 -8.122 8.847 1.00 56.66 82 ILE A CA 1
ATOM 690 C C . ILE A 1 82 ? -8.835 -8.375 9.189 1.00 56.66 82 ILE A C 1
ATOM 692 O O . ILE A 1 82 ? -8.459 -9.524 9.435 1.00 56.66 82 IL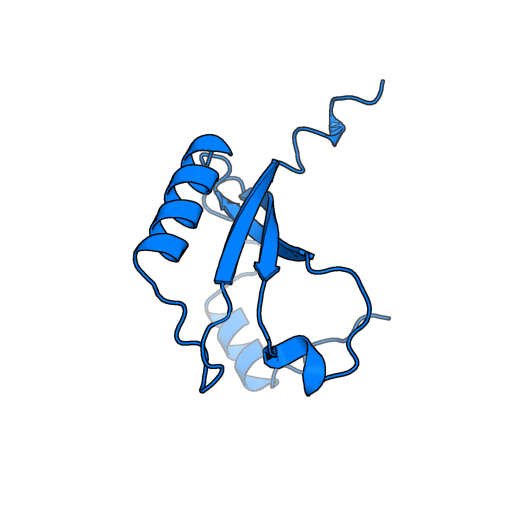E A O 1
ATOM 696 N N . ILE A 1 83 ? -7.978 -7.357 9.030 1.00 52.44 83 ILE A N 1
ATOM 697 C CA . ILE A 1 83 ? -6.519 -7.465 9.106 1.00 52.44 83 ILE A CA 1
ATOM 698 C C . ILE A 1 83 ? -6.177 -8.037 10.482 1.00 52.44 83 ILE A C 1
ATOM 700 O O . ILE A 1 83 ? -6.091 -7.338 11.484 1.00 52.44 83 ILE A O 1
ATOM 704 N N . SER A 1 84 ? -6.014 -9.356 10.518 1.00 45.53 84 SER A N 1
ATOM 705 C CA . SER A 1 84 ? -5.671 -10.130 11.703 1.00 45.53 84 SER A CA 1
ATOM 706 C C . SER A 1 84 ? -4.152 -10.116 11.830 1.00 45.53 84 SER A C 1
ATOM 708 O O . SER A 1 84 ? -3.484 -11.137 11.686 1.00 45.53 84 SER A O 1
ATOM 710 N N . ILE A 1 85 ? -3.577 -8.924 11.992 1.00 46.47 85 ILE A N 1
ATOM 711 C CA . ILE A 1 85 ? -2.167 -8.786 12.345 1.00 46.47 85 ILE A CA 1
ATOM 712 C C . ILE A 1 85 ? -2.102 -8.932 13.865 1.00 46.47 85 ILE A C 1
ATOM 714 O O . ILE A 1 85 ? -2.408 -7.993 14.588 1.00 46.47 85 ILE A O 1
ATOM 718 N N . TYR A 1 86 ? -1.735 -10.137 14.316 1.00 42.69 86 TYR A N 1
ATOM 719 C CA . TYR A 1 86 ? -1.223 -10.436 15.661 1.00 42.69 86 TYR A CA 1
ATOM 720 C C . TYR A 1 86 ? -1.997 -9.796 16.826 1.00 42.69 86 TYR A C 1
ATOM 722 O O . TYR A 1 86 ? -1.609 -8.732 17.287 1.00 42.69 86 TYR A O 1
ATOM 730 N N . ASP A 1 87 ? -3.049 -10.446 17.337 1.00 44.75 87 ASP A N 1
ATOM 731 C CA . ASP A 1 87 ? -3.736 -10.110 18.608 1.00 44.75 87 ASP A CA 1
ATOM 732 C C . ASP A 1 87 ? -4.220 -8.652 18.806 1.00 44.75 87 ASP A C 1
ATOM 734 O O . ASP A 1 87 ? -4.809 -8.317 19.838 1.00 44.75 87 ASP A O 1
ATOM 738 N N . PHE A 1 88 ? -4.052 -7.770 17.818 1.00 48.78 88 PHE A N 1
ATOM 739 C CA . PHE A 1 88 ? -4.567 -6.412 17.836 1.00 48.78 88 PHE A CA 1
ATOM 740 C C . PHE A 1 88 ? -6.015 -6.444 17.368 1.00 48.78 88 PHE A C 1
ATOM 742 O O . PHE A 1 88 ? -6.344 -6.227 16.204 1.00 48.78 88 PHE A O 1
ATOM 749 N N . HIS A 1 89 ? -6.886 -6.764 18.319 1.00 45.56 89 HIS A N 1
ATOM 750 C CA . HIS A 1 89 ? -8.320 -6.557 18.225 1.00 45.56 89 HIS A CA 1
ATOM 751 C C . HIS A 1 89 ? -8.641 -5.214 17.540 1.00 45.56 89 HIS A C 1
ATOM 753 O O . HIS A 1 89 ? -8.331 -4.151 18.072 1.00 45.56 89 HIS A O 1
ATOM 759 N N . PHE A 1 90 ? -9.284 -5.304 16.371 1.00 51.47 90 PHE A N 1
ATOM 760 C CA . PHE A 1 90 ? -10.043 -4.246 15.697 1.00 51.47 90 PHE A CA 1
ATOM 761 C C . PHE A 1 90 ? -9.292 -2.925 15.480 1.00 51.47 90 PHE A C 1
ATOM 763 O O . PHE A 1 90 ? -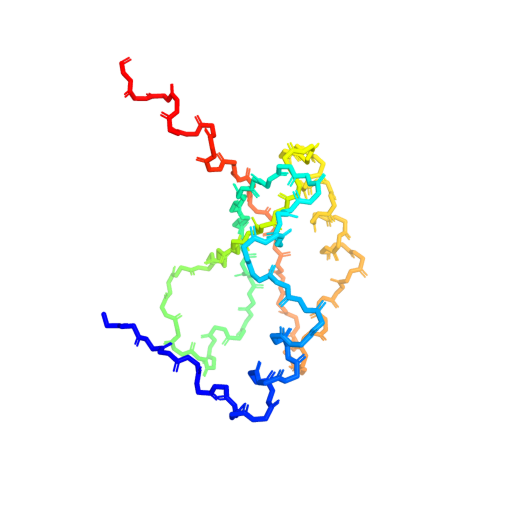9.590 -1.902 16.096 1.00 51.47 90 PHE A O 1
ATOM 770 N N . ALA A 1 91 ? -8.333 -2.932 14.555 1.00 57.22 91 ALA A N 1
ATOM 771 C CA . ALA A 1 91 ? -7.933 -1.702 13.888 1.00 57.22 91 ALA A CA 1
ATOM 772 C C . ALA A 1 91 ? -8.821 -1.495 12.656 1.00 57.22 91 ALA A C 1
ATOM 774 O O . ALA A 1 91 ? -8.662 -2.211 11.668 1.00 57.22 91 ALA A O 1
ATOM 775 N N . ASP A 1 92 ? -9.739 -0.525 12.701 1.00 69.50 92 ASP A N 1
ATOM 776 C CA . ASP A 1 92 ? -10.471 -0.128 11.503 1.00 69.50 92 ASP A CA 1
ATOM 777 C C . ASP A 1 92 ? -9.521 0.685 10.616 1.00 69.50 92 ASP A C 1
ATOM 779 O O . ASP A 1 92 ? -9.241 1.858 10.885 1.00 69.50 92 ASP A O 1
ATOM 783 N N . ILE A 1 93 ? -8.963 0.026 9.602 1.00 77.69 93 ILE A N 1
ATOM 784 C CA . ILE A 1 93 ? -8.021 0.617 8.653 1.00 77.69 93 ILE A CA 1
ATOM 785 C C . ILE A 1 93 ? -8.764 0.911 7.352 1.00 77.69 93 ILE A C 1
ATOM 787 O O . ILE A 1 93 ? -9.362 0.021 6.752 1.00 77.69 93 ILE A O 1
ATOM 791 N N . TYR A 1 94 ? -8.680 2.155 6.896 1.00 83.75 94 TYR A N 1
ATOM 792 C CA . TYR A 1 94 ? -9.311 2.632 5.670 1.00 83.75 94 TYR A CA 1
ATOM 793 C C . TYR A 1 94 ? -8.247 3.208 4.746 1.00 83.75 94 TYR A C 1
ATOM 795 O O . TYR A 1 94 ? -7.379 3.945 5.203 1.00 83.75 94 TYR A O 1
ATOM 803 N N . LEU A 1 95 ? -8.304 2.908 3.452 1.00 88.38 95 LEU A N 1
ATOM 804 C CA . LEU A 1 95 ? -7.447 3.574 2.473 1.00 88.38 95 LEU A CA 1
ATOM 805 C C . LEU A 1 95 ? -7.924 5.024 2.292 1.00 88.38 95 LEU A C 1
ATOM 807 O O . LEU A 1 95 ? -9.115 5.268 2.127 1.00 88.38 95 LEU A O 1
ATOM 811 N N . ILE A 1 96 ? -6.999 5.978 2.370 1.00 90.62 96 ILE A N 1
ATOM 812 C CA . ILE A 1 96 ? -7.257 7.403 2.126 1.00 90.62 96 ILE A CA 1
ATOM 813 C C . ILE A 1 96 ? -7.007 7.701 0.654 1.00 90.62 96 ILE A C 1
ATOM 815 O O . ILE A 1 96 ? -7.879 8.217 -0.035 1.00 90.62 96 ILE A O 1
ATOM 819 N N . GLN A 1 97 ? -5.793 7.397 0.199 1.00 91.38 97 GLN A N 1
ATOM 820 C CA . GLN A 1 97 ? -5.347 7.692 -1.153 1.00 91.38 97 GLN A CA 1
ATOM 821 C C . GLN A 1 97 ? -4.138 6.838 -1.522 1.00 91.38 97 GLN A C 1
ATOM 823 O O . GLN A 1 97 ? -3.393 6.375 -0.652 1.00 91.38 97 GLN A O 1
ATOM 828 N N . VAL A 1 98 ? -3.943 6.679 -2.827 1.00 92.81 98 VAL A N 1
ATOM 829 C CA . VAL A 1 98 ? -2.718 6.155 -3.423 1.00 92.81 98 VAL A CA 1
ATOM 830 C C . VAL A 1 98 ? -2.165 7.239 -4.337 1.00 92.81 98 VAL A C 1
ATOM 832 O O . VAL A 1 98 ? -2.895 7.770 -5.167 1.00 92.81 98 VAL A O 1
ATOM 835 N N . GLU A 1 99 ? -0.889 7.555 -4.189 1.00 92.44 99 GLU A N 1
ATOM 836 C CA . GLU A 1 99 ? -0.169 8.542 -4.987 1.00 92.44 99 GLU A CA 1
ATOM 837 C C . GLU A 1 99 ? 0.922 7.849 -5.800 1.00 92.44 99 GLU A C 1
ATOM 839 O O . GLU A 1 99 ? 1.508 6.853 -5.368 1.00 92.44 99 GLU A O 1
ATOM 844 N N . ASN A 1 100 ? 1.176 8.368 -6.997 1.00 91.62 100 ASN A N 1
ATOM 845 C CA . ASN A 1 100 ? 2.231 7.909 -7.888 1.00 91.62 100 ASN A CA 1
ATOM 846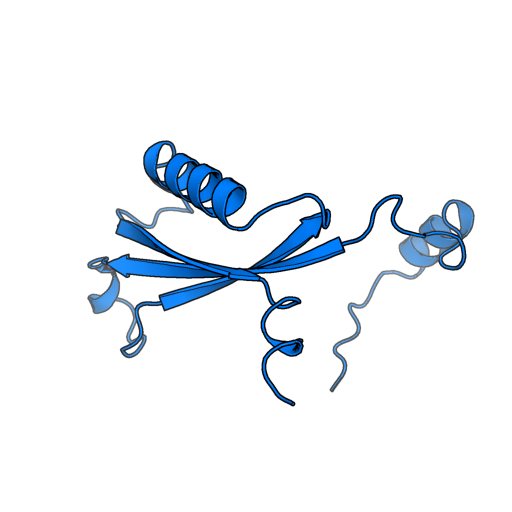 C C . ASN A 1 100 ? 3.386 8.912 -7.835 1.00 91.62 100 ASN A C 1
ATOM 848 O O . ASN A 1 100 ? 3.258 10.026 -8.337 1.00 91.62 100 ASN A O 1
ATOM 852 N N . LEU A 1 101 ? 4.525 8.504 -7.277 1.00 85.75 101 LEU A N 1
ATOM 853 C CA . LEU A 1 101 ? 5.641 9.420 -7.035 1.00 85.75 101 LEU A CA 1
ATOM 854 C C . LEU A 1 101 ? 6.334 9.896 -8.320 1.00 85.75 101 LEU A C 1
ATOM 856 O O . LEU A 1 101 ? 6.998 10.924 -8.300 1.00 85.75 101 LEU A O 1
ATOM 860 N N . ILE A 1 102 ? 6.187 9.182 -9.442 1.00 73.31 102 ILE A N 1
ATOM 861 C CA . ILE A 1 102 ? 6.794 9.586 -10.723 1.00 73.31 102 ILE A CA 1
ATOM 862 C C . ILE A 1 102 ? 5.985 10.696 -11.424 1.00 73.31 102 ILE A C 1
ATOM 864 O O . ILE A 1 102 ? 6.525 11.411 -12.272 1.00 73.31 102 ILE A O 1
ATOM 868 N N . GLU A 1 103 ? 4.694 10.852 -11.115 1.00 59.16 103 GLU A N 1
ATOM 869 C CA . GLU A 1 103 ? 3.861 11.901 -11.725 1.00 59.16 103 GLU A CA 1
ATOM 870 C C . GLU A 1 103 ? 4.027 13.268 -11.049 1.00 59.16 103 GLU A C 1
ATOM 872 O O . GLU A 1 103 ? 3.994 14.278 -11.755 1.00 59.16 103 GLU A O 1
ATOM 877 N N . ASP A 1 104 ? 4.298 13.319 -9.742 1.00 54.16 104 ASP A N 1
ATOM 878 C CA . ASP A 1 104 ? 4.473 14.589 -9.018 1.00 54.16 104 ASP A CA 1
ATOM 879 C C . ASP A 1 104 ? 5.749 15.349 -9.415 1.00 54.16 104 ASP A C 1
ATOM 881 O O . ASP A 1 104 ? 5.750 16.582 -9.455 1.00 54.16 104 ASP A O 1
ATOM 885 N N . ASP A 1 105 ? 6.803 14.647 -9.845 1.00 52.28 105 ASP A N 1
ATOM 886 C CA . ASP A 1 105 ? 8.024 15.275 -10.376 1.00 52.28 105 ASP A CA 1
ATOM 887 C C . ASP A 1 105 ? 7.788 16.040 -11.698 1.00 52.28 105 ASP A C 1
ATOM 889 O O . ASP A 1 105 ? 8.638 16.820 -12.133 1.00 52.28 105 ASP A O 1
ATOM 893 N N . LYS A 1 106 ? 6.636 15.851 -12.363 1.00 48.84 106 LYS A N 1
ATOM 894 C CA . LYS A 1 106 ? 6.307 16.513 -13.641 1.00 48.84 106 LYS A CA 1
ATOM 895 C C . LYS A 1 106 ? 5.489 17.801 -13.493 1.00 48.84 106 LYS A C 1
ATOM 897 O O . LYS A 1 106 ? 5.199 18.427 -14.511 1.00 48.84 106 LYS A O 1
ATOM 902 N N . LEU A 1 107 ? 5.134 18.219 -12.273 1.00 41.41 107 LEU A N 1
ATOM 903 C CA . LEU A 1 107 ? 4.269 19.385 -12.016 1.00 41.41 107 LEU A CA 1
ATOM 904 C C . LEU A 1 107 ? 4.989 20.622 -11.448 1.00 41.41 107 LEU A C 1
ATOM 906 O O . LEU A 1 107 ? 4.338 21.587 -11.057 1.00 41.41 107 LEU A O 1
ATOM 910 N N . HIS A 1 108 ? 6.323 20.647 -11.476 1.00 39.38 108 HIS A N 1
ATOM 911 C CA . HIS A 1 108 ? 7.125 21.806 -11.068 1.00 39.38 108 HIS A CA 1
ATOM 912 C C . HIS A 1 108 ? 8.104 22.263 -12.163 1.00 39.38 108 HIS A C 1
ATOM 914 O O . HIS A 1 108 ? 9.310 22.098 -12.011 1.00 39.38 108 HIS A O 1
ATOM 920 N N . PHE A 1 109 ? 7.591 22.879 -13.236 1.00 38.44 109 PHE A N 1
ATOM 921 C CA . PHE A 1 109 ? 8.345 23.811 -14.092 1.00 38.44 109 PHE A CA 1
ATOM 922 C C . PHE A 1 109 ? 7.435 24.915 -14.631 1.00 38.44 109 PHE A C 1
ATOM 924 O O . PHE A 1 109 ? 6.381 24.577 -15.213 1.00 38.44 109 PHE A O 1
#

Sequence (109 aa):
MNKSLSMSSWKILNNMQYRDPQKEFLPFEINYFVAHFRQNSTLQYRMYMFIEYVITLGLCLPASCSTYNLNFILEKILQDRIISIYDFHFADIYLIQVENLIEDDKLHF

Foldseek 3Di:
DDPPDPDPPVVVVVCVVVDPVVPPDDPAAKWKKKWKKFWDDPCCVVDVDDDDRIDIDIDIGGPPDDQVNVQVVVQVCLVVDPPPDDPPPDTNMGTDGMGTPVVVVVPDD